Protein AF-A0A512RS41-F1 (afdb_monomer_lite)

pLDDT: mean 88.59, std 9.39, range [45.22, 97.88]

Sequence (101 aa):
MAYHLIFSALHGKVTEGATTKNIKVETGMNANFKTLTLQLPSPVKISSAKQTTISLQADVAKLIDGVDLITTPIIGAAQAEAMQAVASNYETRAFTLKSGK

Radius of gyration: 17.88 Å; chains: 1; bounding box: 41×35×52 Å

Organism: NCBI:txid1096750

Secondary structure (DSSP, 8-state):
------EEEEEEEEEETTEEEEEEEEEE-GGG--------SS----BTTB---EEEEE-SGGGGTT--TTT--EESTTSHHHHHHHHHHHHHTSEEEEE--

Foldseek 3Di:
DDDQFDKDWDWDWDDDPPDIDTAIAIARHPLLDEDDDDDDPDDDDDDPVDDKDKDKFFDPVLLQPPPDCSVVRYDDPVNVVSNVSSSNSSHPPGIDIDIDD

Structure (mmCIF, N/CA/C/O backbone):
data_AF-A0A512RS41-F1
#
_entry.id   AF-A0A512RS41-F1
#
loop_
_atom_site.group_PDB
_atom_site.id
_atom_site.type_symbol
_atom_site.label_atom_id
_atom_site.label_alt_id
_atom_site.label_comp_id
_atom_site.label_asym_id
_atom_site.label_entity_id
_atom_site.label_seq_id
_atom_site.pdbx_PDB_ins_code
_atom_site.Cartn_x
_atom_site.Cartn_y
_atom_site.Cartn_z
_atom_site.occupancy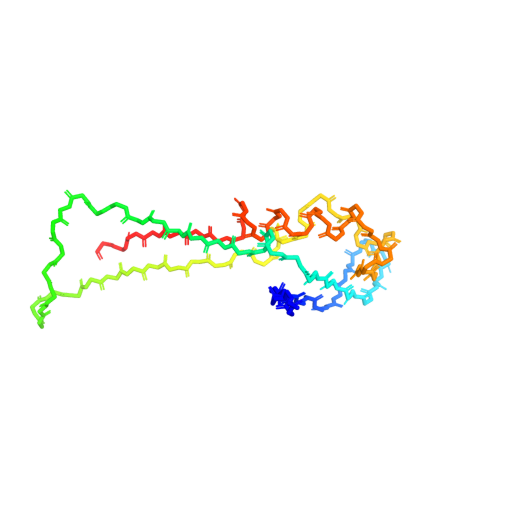
_atom_site.B_iso_or_equiv
_atom_site.auth_seq_id
_atom_site.auth_comp_id
_atom_site.auth_asym_id
_atom_site.auth_atom_id
_atom_site.pdbx_PDB_model_num
ATOM 1 N N . MET A 1 1 ? -13.688 26.392 -7.321 1.00 45.22 1 MET A N 1
ATOM 2 C CA . MET A 1 1 ? -13.771 25.224 -6.418 1.00 45.22 1 MET A CA 1
ATOM 3 C C . MET A 1 1 ? -12.405 24.557 -6.403 1.00 45.22 1 MET A C 1
ATOM 5 O O . MET A 1 1 ? -11.990 24.070 -7.445 1.00 45.22 1 MET A O 1
ATOM 9 N N . ALA A 1 2 ? -11.669 24.612 -5.292 1.00 49.72 2 ALA A N 1
ATOM 10 C CA . ALA A 1 2 ? -10.389 23.913 -5.167 1.00 49.72 2 ALA A CA 1
ATOM 11 C C . ALA A 1 2 ? -10.655 22.472 -4.709 1.00 49.72 2 ALA A C 1
ATOM 13 O O . ALA A 1 2 ? -11.084 22.252 -3.576 1.00 49.72 2 ALA A O 1
ATOM 14 N N . TYR A 1 3 ? -10.434 21.494 -5.587 1.00 59.69 3 TYR A N 1
ATOM 15 C CA . TYR A 1 3 ? -10.470 20.087 -5.198 1.00 59.69 3 TYR A CA 1
ATOM 16 C C . TYR A 1 3 ? -9.297 19.815 -4.255 1.00 59.69 3 TYR A C 1
ATOM 18 O O . TYR A 1 3 ? -8.145 20.044 -4.615 1.00 59.69 3 TYR A O 1
ATOM 26 N N . HIS A 1 4 ? -9.590 19.371 -3.035 1.00 68.56 4 HIS A N 1
ATOM 27 C CA . HIS A 1 4 ? -8.559 18.902 -2.116 1.00 68.56 4 HIS A CA 1
ATOM 28 C C . HIS A 1 4 ? -8.266 17.453 -2.485 1.00 68.56 4 HIS A C 1
ATOM 30 O O . HIS A 1 4 ? -9.164 16.614 -2.428 1.00 68.56 4 HIS A O 1
ATOM 36 N N . LEU A 1 5 ? -7.038 17.208 -2.936 1.00 78.69 5 LEU A N 1
ATOM 37 C CA . LEU A 1 5 ? -6.545 15.888 -3.299 1.00 78.69 5 LEU A CA 1
ATOM 38 C C . LEU A 1 5 ? -5.719 15.332 -2.143 1.00 78.69 5 LEU A C 1
ATOM 40 O O . LEU A 1 5 ? -4.914 16.053 -1.549 1.00 78.69 5 LEU A O 1
ATOM 44 N N . ILE A 1 6 ? -5.910 14.055 -1.822 1.00 82.06 6 ILE A N 1
ATOM 45 C CA . ILE A 1 6 ? -5.064 13.373 -0.840 1.00 82.06 6 ILE A CA 1
ATOM 46 C C . ILE A 1 6 ? -3.798 12.908 -1.544 1.00 82.06 6 ILE A C 1
ATOM 48 O O . ILE A 1 6 ? -3.810 11.967 -2.341 1.00 82.06 6 ILE A O 1
ATOM 52 N N . PHE A 1 7 ? -2.703 13.597 -1.234 1.00 88.38 7 PHE A N 1
ATOM 53 C CA . PHE A 1 7 ? -1.383 13.252 -1.730 1.00 88.38 7 PHE A CA 1
ATOM 54 C C . PHE A 1 7 ? -0.738 12.196 -0.843 1.00 88.38 7 PHE A C 1
ATOM 56 O O . PHE A 1 7 ? -0.747 12.288 0.385 1.00 88.38 7 PHE A O 1
ATOM 63 N N . SER A 1 8 ? -0.175 11.178 -1.473 1.00 89.12 8 SER A N 1
ATOM 64 C CA . SER A 1 8 ? 0.612 10.146 -0.812 1.00 89.12 8 SER A CA 1
ATOM 65 C C . SER A 1 8 ? 1.874 9.882 -1.617 1.00 89.12 8 SER A C 1
ATOM 67 O O . SER A 1 8 ? 1.855 9.934 -2.848 1.00 89.12 8 SER A O 1
ATOM 69 N N . ALA A 1 9 ? 2.969 9.636 -0.903 1.00 92.44 9 ALA A N 1
ATOM 70 C CA . ALA A 1 9 ? 4.282 9.425 -1.486 1.00 92.44 9 ALA A CA 1
ATOM 71 C C . ALA A 1 9 ? 4.997 8.263 -0.791 1.00 92.44 9 ALA A C 1
ATOM 73 O O . ALA A 1 9 ? 4.975 8.147 0.437 1.00 92.44 9 ALA A O 1
ATOM 74 N N . LEU A 1 10 ? 5.657 7.430 -1.590 1.00 93.25 10 LEU A N 1
ATOM 75 C CA . LEU A 1 10 ? 6.522 6.341 -1.161 1.00 93.25 10 LEU A CA 1
ATOM 76 C C . LEU A 1 10 ? 7.831 6.428 -1.944 1.00 93.25 10 LEU A C 1
ATOM 78 O O . LEU A 1 10 ? 7.848 6.321 -3.170 1.00 93.25 10 LEU A O 1
ATOM 82 N N . HIS A 1 11 ? 8.938 6.620 -1.233 1.00 95.44 11 HIS A N 1
ATOM 83 C CA . HIS A 1 11 ? 10.279 6.635 -1.810 1.00 95.44 11 HIS A CA 1
ATOM 84 C C . HIS A 1 11 ? 11.098 5.481 -1.238 1.00 95.44 11 HIS A C 1
ATOM 86 O O . HIS A 1 11 ? 10.880 5.053 -0.104 1.00 95.44 11 HIS A O 1
ATOM 92 N N . GLY A 1 12 ? 12.074 5.000 -1.998 1.00 94.88 12 GLY A N 1
ATOM 93 C CA . GLY A 1 12 ? 12.929 3.913 -1.540 1.00 94.88 12 GLY A CA 1
ATOM 94 C C . GLY A 1 12 ? 13.834 3.375 -2.632 1.00 94.88 12 GLY A C 1
ATOM 95 O O . GLY A 1 12 ? 14.231 4.103 -3.545 1.00 94.88 12 GLY A O 1
ATOM 96 N N . LYS A 1 13 ? 14.136 2.080 -2.547 1.00 95.88 13 LYS A N 1
ATOM 97 C CA . LYS A 1 13 ? 14.875 1.340 -3.569 1.00 95.88 13 LYS A CA 1
ATOM 98 C C . LYS A 1 13 ? 14.157 0.038 -3.889 1.00 95.88 13 LYS A C 1
A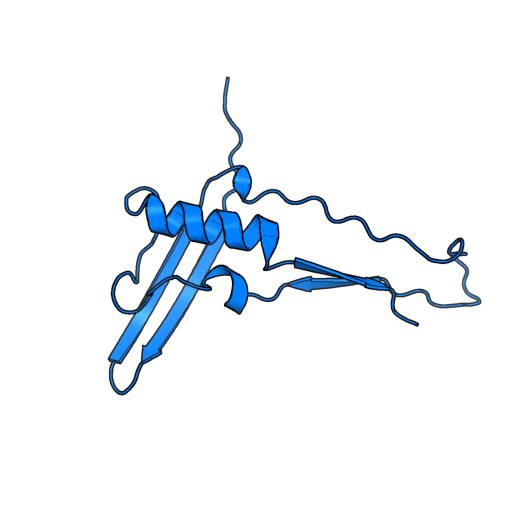TOM 100 O O . LYS A 1 13 ? 13.606 -0.589 -2.989 1.00 95.88 13 LYS A O 1
ATOM 105 N N . VAL A 1 14 ? 14.210 -0.361 -5.152 1.00 94.81 14 VAL A N 1
ATOM 106 C CA . VAL A 1 14 ? 13.812 -1.690 -5.618 1.00 94.81 14 VAL A CA 1
ATOM 107 C C . VAL A 1 14 ? 15.053 -2.410 -6.131 1.00 94.81 14 VAL A C 1
ATOM 109 O O . VAL A 1 14 ? 15.882 -1.807 -6.818 1.00 94.81 14 VAL A O 1
ATOM 112 N N . THR A 1 15 ? 15.188 -3.683 -5.775 1.00 95.69 15 THR A N 1
ATOM 113 C CA . THR A 1 15 ? 16.297 -4.540 -6.194 1.00 95.69 15 THR A CA 1
ATOM 114 C C . THR A 1 15 ? 15.733 -5.827 -6.776 1.00 95.69 15 THR A C 1
ATOM 116 O O . THR A 1 15 ? 14.969 -6.517 -6.107 1.00 95.69 15 THR A O 1
ATOM 119 N N . GLU A 1 16 ? 16.134 -6.154 -8.002 1.00 94.69 16 GLU A N 1
ATOM 120 C CA . GLU A 1 16 ? 15.813 -7.413 -8.673 1.00 94.69 16 GLU A CA 1
ATOM 121 C C . GLU A 1 16 ? 17.086 -7.973 -9.322 1.00 94.69 16 GLU A C 1
ATOM 123 O O . GLU A 1 16 ? 17.694 -7.353 -10.202 1.00 94.69 16 GLU A O 1
ATOM 128 N N . GLY A 1 17 ? 17.544 -9.129 -8.833 1.00 94.62 17 GLY A N 1
ATOM 129 C CA . GLY A 1 17 ? 18.846 -9.684 -9.206 1.00 94.62 17 GLY A CA 1
ATOM 130 C C . GLY A 1 17 ? 19.988 -8.698 -8.924 1.00 94.62 17 GLY A C 1
ATOM 131 O O . GLY A 1 17 ? 20.148 -8.223 -7.803 1.00 94.62 17 GLY A O 1
ATOM 132 N N . ALA A 1 18 ? 20.780 -8.381 -9.952 1.00 95.81 18 ALA A N 1
ATOM 133 C CA . ALA A 1 18 ? 21.876 -7.410 -9.870 1.00 95.81 18 ALA A CA 1
ATOM 134 C C . ALA A 1 18 ? 21.428 -5.950 -10.092 1.00 95.81 18 ALA A C 1
ATOM 136 O O . ALA A 1 18 ? 22.230 -5.027 -9.937 1.00 95.81 18 ALA A O 1
ATOM 137 N N . THR A 1 19 ? 20.165 -5.716 -10.460 1.00 96.56 19 THR A N 1
ATOM 138 C CA . THR A 1 19 ? 19.657 -4.375 -10.765 1.00 96.56 19 THR A CA 1
ATOM 139 C C . THR A 1 19 ? 19.085 -3.746 -9.506 1.00 96.56 19 THR A C 1
ATOM 141 O O . THR A 1 19 ? 18.223 -4.324 -8.854 1.00 96.56 19 THR A O 1
ATOM 144 N N . THR A 1 20 ? 19.529 -2.535 -9.175 1.00 97.62 20 THR A N 1
ATOM 145 C CA . THR A 1 20 ? 18.934 -1.716 -8.110 1.00 97.62 20 THR A CA 1
ATOM 146 C C . THR A 1 20 ? 18.573 -0.344 -8.660 1.00 97.62 20 THR A C 1
ATOM 148 O O . THR A 1 20 ? 19.401 0.302 -9.302 1.00 97.62 20 THR A O 1
ATOM 151 N N . LYS A 1 21 ? 17.349 0.119 -8.392 1.00 97.31 21 LYS A N 1
ATOM 152 C CA . LYS A 1 21 ? 16.866 1.453 -8.777 1.00 97.31 21 LYS A CA 1
ATOM 153 C C . LYS A 1 21 ? 16.299 2.184 -7.569 1.00 97.31 21 LYS A C 1
ATOM 155 O O . LYS A 1 21 ? 15.701 1.572 -6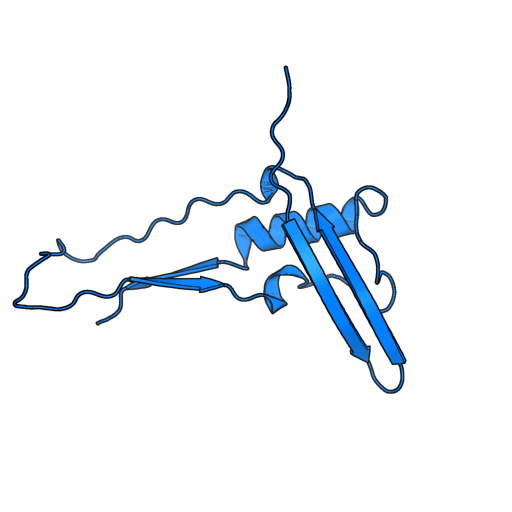.689 1.00 97.31 21 LYS A O 1
ATOM 160 N N . ASN A 1 22 ? 16.468 3.503 -7.540 1.00 97.88 22 ASN A N 1
ATOM 161 C CA . ASN A 1 22 ? 15.695 4.346 -6.631 1.00 97.88 22 ASN A CA 1
ATOM 162 C C . ASN A 1 22 ? 14.256 4.430 -7.147 1.00 97.88 22 ASN A C 1
ATOM 164 O O . ASN A 1 22 ? 14.057 4.551 -8.355 1.00 97.88 22 ASN A O 1
ATOM 168 N N . ILE A 1 23 ? 13.284 4.399 -6.239 1.00 97.12 23 ILE A N 1
ATOM 169 C CA . ILE A 1 23 ? 11.863 4.535 -6.569 1.00 97.12 23 ILE A CA 1
ATOM 170 C C . ILE A 1 23 ? 11.293 5.832 -6.000 1.00 97.12 23 ILE A C 1
ATOM 172 O O . ILE A 1 23 ? 11.663 6.263 -4.902 1.00 97.12 23 ILE A O 1
ATOM 176 N N . LYS A 1 24 ? 10.365 6.420 -6.750 1.00 97.25 24 LYS A N 1
ATOM 177 C CA . LYS A 1 24 ? 9.523 7.546 -6.355 1.00 97.25 24 LYS A CA 1
ATOM 178 C C . LYS A 1 24 ? 8.099 7.255 -6.809 1.00 97.25 24 LYS A C 1
ATOM 180 O O . LYS A 1 24 ? 7.819 7.302 -8.001 1.00 97.25 24 LYS A O 1
ATOM 185 N N . VAL A 1 25 ? 7.215 6.950 -5.872 1.00 96.00 25 VAL A N 1
ATOM 186 C CA . VAL A 1 25 ? 5.818 6.617 -6.153 1.00 96.00 25 VAL A CA 1
ATOM 187 C C . VAL A 1 25 ? 4.928 7.662 -5.510 1.00 96.00 25 VAL A C 1
ATOM 189 O O . VAL A 1 25 ? 4.922 7.799 -4.290 1.00 96.00 25 VAL A O 1
ATOM 192 N N . GLU A 1 26 ? 4.184 8.400 -6.323 1.00 93.56 26 GLU A N 1
ATOM 193 C CA . GLU A 1 26 ? 3.299 9.470 -5.880 1.00 93.56 26 GLU A CA 1
ATOM 194 C C . GLU A 1 26 ? 1.899 9.284 -6.463 1.00 93.56 26 GLU A C 1
ATOM 196 O O . GLU A 1 26 ? 1.722 8.929 -7.629 1.00 93.56 26 GLU A O 1
ATOM 201 N N . THR A 1 27 ? 0.888 9.573 -5.650 1.00 90.56 27 THR A N 1
ATOM 202 C CA . THR A 1 27 ? -0.507 9.667 -6.084 1.00 90.56 27 THR A CA 1
ATOM 203 C C . THR A 1 27 ? -1.166 10.863 -5.412 1.00 90.56 27 THR A C 1
ATOM 205 O O . THR A 1 27 ? -0.952 11.120 -4.229 1.00 90.56 27 THR A O 1
ATOM 208 N N . GLY A 1 28 ? -1.959 11.606 -6.178 1.00 85.69 28 GLY A N 1
ATOM 209 C CA . GLY A 1 28 ? -2.760 12.737 -5.711 1.00 85.69 28 GLY A CA 1
ATOM 210 C C . GLY A 1 28 ? -4.233 12.520 -6.024 1.00 85.69 28 GLY A C 1
ATOM 211 O O . GLY A 1 28 ? -4.846 13.370 -6.655 1.00 85.69 28 GLY A O 1
ATOM 212 N N . MET A 1 29 ? -4.788 11.357 -5.682 1.00 83.50 29 MET A N 1
ATOM 213 C CA . MET A 1 29 ? -6.170 10.994 -6.004 1.00 83.50 29 MET A CA 1
ATOM 214 C C . MET A 1 29 ? -7.003 10.856 -4.732 1.00 83.50 29 MET A C 1
ATOM 216 O O . MET A 1 29 ? -6.552 10.309 -3.731 1.00 83.50 29 MET A O 1
ATOM 220 N N . ASN A 1 30 ? -8.270 11.270 -4.783 1.00 80.56 30 ASN A N 1
ATOM 221 C CA . ASN A 1 30 ? -9.196 11.054 -3.663 1.00 80.56 30 ASN A CA 1
ATOM 222 C C . ASN A 1 30 ? -9.549 9.581 -3.447 1.00 80.56 30 ASN A C 1
ATOM 224 O O . ASN A 1 30 ? -9.985 9.225 -2.359 1.00 80.56 30 ASN A O 1
ATOM 228 N N . ALA A 1 31 ? -9.286 8.725 -4.440 1.00 77.81 31 ALA A N 1
ATOM 229 C CA . ALA A 1 31 ? -9.338 7.274 -4.286 1.00 77.81 31 ALA A CA 1
ATOM 230 C C . ALA A 1 31 ? -8.404 6.764 -3.168 1.00 77.81 31 ALA A C 1
ATOM 232 O O . ALA A 1 31 ? -8.666 5.721 -2.593 1.00 77.81 31 ALA A O 1
ATOM 233 N N . ASN A 1 32 ? -7.376 7.528 -2.775 1.00 71.25 32 ASN A N 1
ATOM 234 C CA . ASN A 1 32 ? -6.503 7.177 -1.648 1.00 71.25 32 ASN A CA 1
ATOM 235 C C . ASN A 1 32 ? -7.207 7.288 -0.280 1.00 71.25 32 ASN A C 1
ATOM 237 O O . ASN A 1 32 ? -6.657 6.849 0.732 1.00 71.25 32 ASN A O 1
ATOM 241 N N . PHE A 1 33 ? -8.386 7.919 -0.207 1.00 81.94 33 PHE A N 1
ATOM 242 C CA . PHE A 1 33 ? -9.136 8.058 1.037 1.00 81.94 33 PHE A CA 1
ATOM 243 C C . PHE A 1 33 ? -9.816 6.749 1.420 1.00 81.94 33 PHE A C 1
ATOM 245 O O . PHE A 1 33 ? -10.571 6.175 0.636 1.00 81.94 33 PHE A O 1
ATOM 252 N N . LYS A 1 34 ? -9.652 6.332 2.679 1.00 81.12 34 LYS A N 1
ATOM 253 C CA . LYS A 1 34 ? -10.363 5.172 3.213 1.00 81.12 34 LYS A CA 1
ATOM 254 C C . LYS A 1 34 ? -10.946 5.436 4.588 1.00 81.12 34 LYS A C 1
ATOM 256 O O . LYS A 1 34 ? -10.265 5.900 5.495 1.00 81.12 34 LYS A O 1
ATOM 261 N N . THR A 1 35 ? -12.202 5.031 4.754 1.00 87.38 35 THR A N 1
ATOM 262 C CA . THR A 1 35 ? -12.800 4.800 6.070 1.00 87.38 35 THR A CA 1
ATOM 263 C C . THR A 1 35 ? -12.760 3.305 6.362 1.00 87.38 35 THR A C 1
ATOM 265 O O . THR A 1 35 ? -13.210 2.496 5.548 1.00 87.38 35 THR A O 1
ATOM 268 N N . LEU A 1 36 ? -12.213 2.937 7.518 1.00 88.69 36 LEU A N 1
ATOM 269 C CA . LEU A 1 36 ? -12.244 1.573 8.029 1.00 88.69 36 LEU A CA 1
ATOM 270 C C . LEU A 1 36 ? -13.168 1.516 9.242 1.00 88.69 36 LEU A C 1
ATOM 272 O O . LEU A 1 36 ? -13.070 2.342 10.147 1.00 88.69 36 LEU A O 1
ATOM 276 N N . THR A 1 37 ? -14.043 0.517 9.271 1.00 90.62 37 THR A N 1
ATOM 277 C CA . THR A 1 37 ? -14.984 0.300 10.370 1.00 90.62 37 THR A CA 1
ATOM 278 C C . THR A 1 37 ? -14.675 -1.031 11.033 1.00 90.62 37 THR A C 1
ATOM 280 O O . THR A 1 37 ? -14.617 -2.064 10.369 1.00 90.62 37 THR A O 1
ATOM 283 N N . LEU A 1 38 ? -14.490 -1.006 12.350 1.00 88.50 38 LEU A N 1
ATOM 284 C CA . LEU A 1 38 ? -14.322 -2.200 13.168 1.00 88.50 38 LEU A CA 1
ATOM 285 C C . LEU A 1 38 ? -15.597 -2.419 13.978 1.00 88.50 38 LEU A C 1
ATOM 287 O O . LEU A 1 38 ? -15.931 -1.603 14.833 1.00 88.50 38 LEU A O 1
ATOM 291 N N . GLN A 1 39 ? -16.287 -3.528 13.719 1.00 88.56 39 GLN A N 1
ATOM 292 C CA . GLN A 1 39 ? -17.405 -3.954 14.554 1.00 88.56 39 GLN A CA 1
ATOM 293 C C . GLN A 1 39 ? -16.869 -4.700 15.772 1.00 88.56 39 GLN A C 1
ATOM 295 O O . GLN A 1 39 ? -16.128 -5.675 15.641 1.00 88.56 39 GLN A O 1
ATOM 300 N N . LEU A 1 40 ? -17.227 -4.221 16.959 1.00 86.00 40 LEU A N 1
ATOM 301 C CA . LEU A 1 40 ? -16.819 -4.826 18.221 1.00 86.00 40 LEU A CA 1
ATOM 302 C C . LEU A 1 40 ? -17.886 -5.844 18.649 1.00 86.00 40 LEU A C 1
ATOM 304 O O . LEU A 1 40 ? -19.071 -5.513 18.625 1.00 86.00 40 LEU A O 1
ATOM 308 N N . PRO A 1 41 ? -17.504 -7.066 19.061 1.00 82.31 41 PRO A N 1
ATOM 309 C CA . PRO A 1 41 ? -18.466 -8.120 19.396 1.00 82.31 41 PRO A CA 1
ATOM 310 C C . PRO A 1 41 ? -19.278 -7.814 20.665 1.00 82.31 41 PRO A C 1
ATOM 312 O O . PRO A 1 41 ? -20.328 -8.408 20.889 1.00 82.31 41 PRO A O 1
ATOM 315 N N . SER A 1 42 ? -18.797 -6.892 21.501 1.00 84.94 42 SER A N 1
ATOM 316 C CA . SER A 1 42 ? -19.473 -6.411 22.703 1.00 84.94 42 SER A CA 1
ATOM 317 C C . SER A 1 42 ? -19.110 -4.946 22.966 1.00 84.94 42 SER A C 1
ATOM 319 O O . SER A 1 42 ? -18.043 -4.504 22.524 1.00 84.94 42 SER A O 1
ATOM 321 N N . PRO A 1 43 ? -19.921 -4.199 23.739 1.00 85.12 43 PRO A N 1
ATOM 322 C CA . PRO A 1 43 ? -19.562 -2.852 24.170 1.00 85.12 43 PRO A CA 1
ATOM 323 C C . PRO A 1 43 ? -18.188 -2.821 24.852 1.00 85.12 43 PRO A C 1
ATOM 325 O O . PRO A 1 43 ? -17.905 -3.622 25.746 1.00 85.12 43 PRO A O 1
ATOM 328 N N . VAL A 1 44 ? -17.331 -1.888 24.438 1.00 83.44 44 VAL A N 1
ATOM 329 C CA . VAL A 1 44 ? -16.033 -1.655 25.079 1.00 83.44 44 VAL A CA 1
ATOM 330 C C . VAL A 1 44 ? -16.227 -0.706 26.254 1.00 83.44 44 VAL A C 1
ATOM 332 O O . VAL A 1 44 ? -16.658 0.432 26.085 1.00 83.44 44 VAL A O 1
ATOM 335 N N . LYS A 1 45 ? -15.885 -1.170 27.459 1.00 82.50 45 LYS A N 1
ATOM 336 C CA . LYS A 1 45 ? -15.839 -0.333 28.660 1.00 82.50 45 LYS A CA 1
ATOM 337 C C . LYS A 1 45 ? -14.431 0.229 28.829 1.00 82.50 45 LYS A C 1
ATOM 339 O O . LYS A 1 45 ? -13.505 -0.518 29.135 1.00 82.50 45 LYS A O 1
ATOM 344 N N . ILE A 1 46 ? -14.281 1.543 28.687 1.00 84.75 46 ILE A N 1
ATOM 345 C CA . ILE A 1 46 ? -13.016 2.228 28.966 1.00 84.75 46 ILE A CA 1
ATOM 346 C C . ILE A 1 46 ? -12.948 2.527 30.466 1.00 84.75 46 ILE A C 1
ATOM 348 O O . ILE A 1 46 ? -13.754 3.284 31.000 1.00 84.75 46 ILE A O 1
ATOM 352 N N . SER A 1 47 ? -12.021 1.874 31.163 1.00 85.25 47 SER A N 1
ATOM 353 C CA . SER A 1 47 ? -11.767 2.079 32.593 1.00 85.25 47 SER A CA 1
ATOM 354 C C . SER A 1 47 ? -10.339 1.659 32.936 1.00 85.25 47 SER A C 1
ATOM 356 O O . SER A 1 47 ? -9.725 0.905 32.185 1.00 85.25 47 SER A O 1
ATOM 358 N N . SER A 1 48 ? -9.829 2.072 34.095 1.00 85.38 48 SER A N 1
ATOM 359 C CA . SER A 1 48 ? -8.511 1.642 34.587 1.00 85.38 48 SER A CA 1
ATOM 360 C C . SER A 1 48 ? -8.423 0.145 34.912 1.00 85.38 48 SER A C 1
ATOM 362 O O . SER A 1 48 ? -7.326 -0.381 35.060 1.00 85.38 48 SER A O 1
ATOM 364 N N . ALA A 1 49 ? -9.558 -0.554 35.010 1.00 85.06 49 ALA A N 1
ATOM 365 C CA . ALA A 1 49 ? -9.609 -1.969 35.371 1.00 85.06 49 ALA A CA 1
ATOM 366 C C . ALA A 1 49 ? -9.234 -2.918 34.219 1.00 85.06 49 ALA A C 1
ATOM 368 O O . ALA A 1 49 ? -8.891 -4.071 34.473 1.00 85.06 49 ALA A O 1
ATOM 369 N N . LYS A 1 50 ? -9.334 -2.471 32.957 1.00 80.25 50 LYS A N 1
ATOM 370 C CA . LYS A 1 50 ? -9.032 -3.309 31.790 1.00 80.25 50 LYS A CA 1
ATOM 371 C C . LYS A 1 50 ? -8.506 -2.477 30.625 1.00 80.25 50 LYS A C 1
ATOM 373 O O . LYS A 1 50 ? -9.175 -1.560 30.154 1.00 80.25 50 LYS A O 1
ATOM 378 N N . GLN A 1 51 ? -7.346 -2.870 30.107 1.00 83.62 51 GLN A N 1
ATOM 379 C CA . GLN A 1 51 ? -6.814 -2.336 28.860 1.00 83.62 51 GLN A CA 1
ATOM 380 C C . GLN A 1 51 ? -7.605 -2.887 27.667 1.00 83.62 51 GLN A C 1
ATOM 382 O O . GLN A 1 51 ? -7.871 -4.084 27.585 1.00 83.62 51 GLN A O 1
ATOM 387 N N . THR A 1 52 ? -7.975 -2.006 26.739 1.00 85.44 52 THR A N 1
ATOM 388 C CA . THR A 1 52 ? -8.520 -2.380 25.428 1.00 85.44 52 THR A CA 1
ATOM 389 C C . THR A 1 52 ? -7.582 -1.849 24.358 1.00 85.44 52 THR A C 1
ATOM 391 O O . THR A 1 52 ? -7.215 -0.676 24.397 1.00 85.44 52 THR A O 1
ATOM 394 N N . THR A 1 53 ? -7.212 -2.694 23.400 1.00 87.38 53 THR A N 1
ATOM 395 C CA . THR A 1 53 ? -6.307 -2.319 22.308 1.00 87.38 53 THR A CA 1
ATOM 396 C C . THR A 1 53 ? -7.046 -2.401 20.977 1.00 87.38 53 THR A C 1
ATOM 398 O O . THR A 1 53 ? -7.676 -3.412 20.675 1.00 87.38 53 THR A O 1
ATOM 401 N N . ILE A 1 54 ? -6.953 -1.353 20.159 1.00 89.00 54 ILE A N 1
ATOM 402 C CA . ILE A 1 54 ? -7.360 -1.369 18.749 1.00 89.00 54 ILE A CA 1
ATOM 403 C C . ILE A 1 54 ? -6.093 -1.158 17.927 1.00 89.00 54 ILE A C 1
ATOM 405 O O . ILE A 1 54 ? -5.385 -0.172 18.121 1.00 89.00 54 ILE A O 1
ATOM 409 N N . SER A 1 55 ? -5.797 -2.088 17.026 1.00 91.25 55 SER A N 1
ATOM 410 C CA . SER A 1 55 ? -4.605 -2.041 16.184 1.00 91.25 55 SER A CA 1
ATOM 411 C C . SER A 1 55 ? -4.987 -1.661 14.759 1.00 91.25 55 SER A C 1
ATOM 413 O O . SER A 1 55 ? -5.675 -2.418 14.070 1.00 91.25 55 SER A O 1
ATOM 415 N N . LEU A 1 56 ? -4.506 -0.500 14.317 1.00 91.81 56 LEU A N 1
ATOM 416 C CA . LEU A 1 56 ? -4.453 -0.119 12.910 1.00 91.81 56 LEU A CA 1
ATOM 417 C C . LEU A 1 56 ? -3.091 -0.534 12.358 1.00 91.81 56 LEU A C 1
ATOM 419 O O . LEU A 1 56 ? -2.059 -0.106 12.870 1.00 91.81 56 LEU A O 1
ATOM 423 N N . GLN A 1 57 ? -3.093 -1.374 11.331 1.00 92.44 57 GLN A N 1
ATOM 424 C CA . GLN A 1 57 ? -1.878 -1.811 10.650 1.00 92.44 57 GLN A CA 1
ATOM 425 C C . GLN A 1 57 ? -1.854 -1.255 9.235 1.00 92.44 57 GLN A C 1
ATOM 427 O O . GLN A 1 57 ? -2.863 -1.327 8.532 1.00 92.44 57 GLN A O 1
ATOM 432 N N . ALA A 1 58 ? -0.688 -0.753 8.835 1.00 90.94 58 ALA A N 1
ATOM 433 C CA . ALA A 1 58 ? -0.380 -0.356 7.473 1.00 90.94 58 ALA A CA 1
ATOM 434 C C . ALA A 1 58 ? 0.681 -1.307 6.906 1.00 90.94 58 ALA A C 1
ATOM 436 O O . ALA A 1 58 ? 1.777 -1.418 7.454 1.00 90.94 58 ALA A O 1
ATOM 437 N N . ASP A 1 59 ? 0.348 -1.991 5.820 1.00 93.12 59 ASP A N 1
ATOM 438 C CA . ASP A 1 59 ? 1.263 -2.832 5.058 1.00 93.12 59 ASP A CA 1
ATOM 439 C C . ASP A 1 59 ? 1.735 -2.048 3.830 1.00 93.12 59 ASP A C 1
ATOM 441 O O . ASP A 1 59 ? 1.036 -1.934 2.823 1.00 93.12 59 ASP A O 1
ATOM 445 N N . VAL A 1 60 ? 2.915 -1.440 3.958 1.00 90.06 60 VAL A N 1
ATOM 446 C CA . VAL A 1 60 ? 3.476 -0.530 2.950 1.00 90.06 60 VAL A CA 1
ATOM 447 C C . VAL A 1 60 ? 3.812 -1.266 1.653 1.00 90.06 60 VAL A C 1
ATOM 449 O O . VAL A 1 60 ? 3.700 -0.674 0.583 1.00 90.06 60 VAL A O 1
ATOM 452 N N . ALA A 1 61 ? 4.170 -2.552 1.715 1.00 91.25 61 ALA A N 1
ATOM 453 C CA . ALA A 1 61 ? 4.470 -3.334 0.517 1.00 91.25 61 ALA A CA 1
ATOM 454 C C . ALA A 1 61 ? 3.232 -3.463 -0.382 1.00 91.25 61 ALA A C 1
ATOM 456 O O . ALA A 1 61 ? 3.330 -3.311 -1.597 1.00 91.25 61 ALA A O 1
ATOM 457 N N . LYS A 1 62 ? 2.045 -3.604 0.220 1.00 94.19 62 LYS A N 1
ATOM 458 C CA . LYS A 1 62 ? 0.785 -3.707 -0.527 1.00 94.19 62 LYS A CA 1
ATOM 459 C C . LYS A 1 62 ? 0.413 -2.460 -1.315 1.00 94.19 62 LYS A C 1
ATOM 461 O O . LYS A 1 62 ? -0.425 -2.551 -2.205 1.00 94.19 62 LYS A O 1
ATOM 466 N N . LEU A 1 63 ? 1.017 -1.307 -1.022 1.00 92.56 63 LEU A N 1
ATOM 467 C CA . LEU A 1 63 ? 0.796 -0.073 -1.785 1.00 92.56 63 LEU A CA 1
ATOM 468 C C . LEU A 1 63 ? 1.282 -0.184 -3.230 1.00 92.56 63 LEU A C 1
ATOM 470 O O . LEU A 1 63 ? 0.729 0.461 -4.119 1.00 92.56 63 LEU A O 1
ATOM 474 N N . ILE A 1 64 ? 2.290 -1.020 -3.461 1.00 93.50 64 ILE A N 1
ATOM 475 C CA . ILE A 1 64 ? 2.943 -1.208 -4.758 1.00 93.50 64 ILE A CA 1
ATOM 476 C C . ILE A 1 64 ? 2.663 -2.594 -5.352 1.00 93.50 64 ILE A C 1
ATOM 478 O O . ILE A 1 64 ? 3.288 -2.980 -6.335 1.00 93.50 64 ILE A O 1
ATOM 482 N N . ASP A 1 65 ? 1.707 -3.342 -4.792 1.00 93.94 65 ASP A N 1
ATOM 483 C CA . ASP A 1 65 ? 1.272 -4.618 -5.360 1.00 93.94 65 ASP A CA 1
ATOM 484 C C . ASP A 1 65 ? 0.802 -4.434 -6.808 1.00 93.94 65 ASP A C 1
ATOM 486 O O . ASP A 1 65 ? -0.040 -3.580 -7.099 1.00 93.94 65 ASP A O 1
ATOM 490 N N . GLY A 1 66 ? 1.305 -5.279 -7.711 1.00 93.00 66 GLY A N 1
ATOM 491 C CA . GLY A 1 66 ? 0.950 -5.238 -9.133 1.00 93.00 66 GLY A CA 1
ATOM 492 C C . GLY A 1 66 ? 1.604 -4.099 -9.920 1.00 93.00 66 GLY A C 1
ATOM 493 O O . GLY A 1 66 ? 1.256 -3.898 -11.080 1.00 93.00 66 GLY A O 1
ATOM 494 N N . VAL A 1 67 ? 2.547 -3.370 -9.317 1.00 94.50 67 VAL A N 1
ATOM 495 C CA . VAL A 1 67 ? 3.304 -2.296 -9.964 1.00 94.50 67 VAL A CA 1
ATOM 496 C C . VAL A 1 67 ? 4.739 -2.758 -10.218 1.00 94.50 67 VAL A C 1
ATOM 498 O O . VAL A 1 67 ? 5.466 -3.088 -9.283 1.00 94.50 67 VAL A O 1
ATOM 501 N N . ASP A 1 68 ? 5.175 -2.735 -11.478 1.00 94.75 68 ASP A N 1
ATOM 502 C CA . ASP A 1 68 ? 6.570 -3.010 -11.833 1.00 94.75 68 ASP A CA 1
ATOM 503 C C . ASP A 1 68 ? 7.433 -1.753 -11.643 1.00 94.75 68 ASP A C 1
ATOM 505 O O . ASP A 1 68 ? 7.529 -0.867 -12.497 1.00 94.75 68 ASP A O 1
ATOM 509 N N . LEU A 1 69 ? 8.073 -1.671 -10.479 1.00 95.50 69 LEU A N 1
ATOM 510 C CA . LEU A 1 69 ? 8.952 -0.556 -10.129 1.00 95.50 69 LEU A CA 1
ATOM 511 C C . LEU A 1 69 ? 10.351 -0.664 -10.747 1.00 95.50 69 LEU A C 1
ATOM 513 O O . LEU A 1 69 ? 11.108 0.310 -10.710 1.00 95.50 69 LEU A O 1
ATOM 517 N N . ILE A 1 70 ? 10.717 -1.816 -11.316 1.00 95.50 70 ILE A N 1
ATOM 518 C CA . ILE A 1 70 ? 11.972 -1.960 -12.053 1.00 95.50 70 ILE A CA 1
ATOM 519 C C . ILE A 1 70 ? 11.815 -1.310 -13.426 1.00 95.50 70 ILE A C 1
ATOM 521 O O . ILE A 1 70 ? 12.703 -0.554 -13.841 1.00 95.50 70 ILE A O 1
ATOM 525 N N . THR A 1 71 ? 10.691 -1.513 -14.113 1.00 95.19 71 THR A N 1
ATOM 526 C CA . THR A 1 71 ? 10.407 -0.842 -15.392 1.00 95.19 71 THR A CA 1
ATOM 527 C C . THR A 1 71 ? 9.930 0.593 -15.201 1.00 95.19 71 THR A C 1
ATOM 529 O O . THR A 1 71 ? 10.296 1.467 -15.989 1.00 95.19 71 THR A O 1
ATOM 532 N N . THR A 1 72 ? 9.169 0.862 -14.136 1.00 95.62 72 THR A N 1
ATOM 533 C CA . THR A 1 72 ? 8.539 2.165 -13.871 1.00 95.62 72 THR A CA 1
ATOM 534 C C . THR A 1 72 ? 8.906 2.682 -12.473 1.00 95.62 72 THR A C 1
ATOM 536 O O . THR A 1 72 ? 8.068 2.741 -11.576 1.00 95.62 72 THR A O 1
ATOM 539 N N . PRO A 1 73 ? 10.170 3.092 -12.255 1.00 95.94 73 PRO A N 1
ATOM 540 C CA . PRO A 1 73 ? 10.655 3.498 -10.933 1.00 95.94 73 PRO A CA 1
ATOM 541 C C . PRO A 1 73 ? 10.101 4.849 -10.460 1.00 95.94 73 PRO A C 1
ATOM 543 O O . PRO A 1 73 ? 10.168 5.154 -9.272 1.00 95.94 73 PRO A O 1
ATOM 546 N N . ILE A 1 74 ? 9.590 5.675 -11.377 1.00 97.12 74 ILE A N 1
ATOM 547 C CA . ILE A 1 74 ? 8.984 6.972 -11.072 1.00 97.12 74 ILE A CA 1
ATOM 548 C C . ILE A 1 74 ? 7.523 6.917 -11.506 1.00 97.12 74 ILE A C 1
ATOM 550 O O . ILE A 1 74 ? 7.237 6.765 -12.693 1.00 97.12 74 ILE A O 1
ATOM 554 N N . ILE A 1 75 ? 6.620 7.043 -10.540 1.00 96.62 75 ILE A N 1
ATOM 555 C CA . ILE A 1 75 ? 5.174 7.070 -10.742 1.00 96.62 75 ILE A CA 1
ATOM 556 C C . ILE A 1 75 ? 4.658 8.402 -10.229 1.00 96.62 75 ILE A C 1
ATOM 558 O O . ILE A 1 75 ? 4.845 8.748 -9.065 1.00 96.62 75 ILE A O 1
ATOM 562 N N . GLY A 1 76 ? 3.986 9.125 -11.111 1.00 93.00 76 GLY A N 1
ATOM 563 C CA . GLY A 1 76 ? 3.194 10.300 -10.786 1.00 93.00 76 GLY A CA 1
ATOM 564 C C . GLY A 1 76 ? 2.124 10.509 -11.851 1.00 93.00 76 GLY A C 1
ATOM 565 O O . GLY A 1 76 ? 1.732 9.571 -12.544 1.00 93.00 76 GLY A O 1
ATOM 566 N N . ALA A 1 77 ? 1.686 11.754 -12.040 1.00 89.38 77 ALA A N 1
ATOM 567 C CA . ALA A 1 77 ? 0.599 12.079 -12.970 1.00 89.38 77 ALA A CA 1
ATOM 568 C C . ALA A 1 77 ? 0.848 11.627 -14.425 1.00 89.38 77 ALA A C 1
ATOM 570 O O . ALA A 1 77 ? -0.103 11.358 -15.152 1.00 89.38 77 ALA A O 1
ATOM 571 N N . ALA A 1 78 ? 2.114 11.516 -14.848 1.00 93.50 78 ALA A N 1
ATOM 572 C CA . ALA A 1 78 ? 2.485 11.049 -16.185 1.00 93.50 78 ALA A CA 1
ATOM 573 C C . ALA A 1 78 ? 2.322 9.526 -16.378 1.00 93.50 78 ALA A C 1
ATOM 575 O O . ALA A 1 78 ? 2.315 9.054 -17.512 1.00 93.50 78 ALA A O 1
ATOM 576 N N . GLN A 1 79 ? 2.178 8.754 -15.297 1.00 95.69 79 GLN A N 1
ATOM 577 C CA . GLN A 1 79 ? 1.977 7.303 -15.302 1.00 95.69 79 GLN A CA 1
ATOM 578 C C . GLN A 1 79 ? 0.570 6.990 -14.780 1.00 95.69 79 GLN A C 1
ATOM 580 O O . GLN A 1 79 ? 0.414 6.367 -13.733 1.00 95.69 79 GLN A O 1
ATOM 585 N N . ALA A 1 80 ? -0.458 7.464 -15.490 1.00 92.44 80 ALA A N 1
ATOM 586 C CA . ALA A 1 80 ? -1.843 7.462 -15.014 1.00 92.44 80 ALA A CA 1
ATOM 587 C C . ALA A 1 80 ? -2.336 6.081 -14.541 1.00 92.44 80 ALA A C 1
ATOM 589 O O . ALA A 1 80 ? -2.929 5.984 -13.469 1.00 92.44 80 ALA A O 1
ATOM 590 N N . GLU A 1 81 ? -2.046 5.015 -15.292 1.00 93.94 81 GLU A N 1
ATOM 591 C CA . GLU A 1 81 ? -2.450 3.647 -14.934 1.00 93.94 81 GLU A CA 1
ATOM 592 C C . GLU A 1 81 ? -1.777 3.166 -13.642 1.00 93.94 81 GLU A C 1
ATOM 594 O O . GLU A 1 81 ? -2.453 2.719 -12.716 1.00 93.94 81 GLU A O 1
ATOM 599 N N . ALA A 1 82 ? -0.454 3.322 -13.535 1.00 95.00 82 ALA A N 1
ATOM 600 C CA . ALA A 1 82 ? 0.293 2.928 -12.343 1.00 95.00 82 ALA A CA 1
ATOM 601 C C 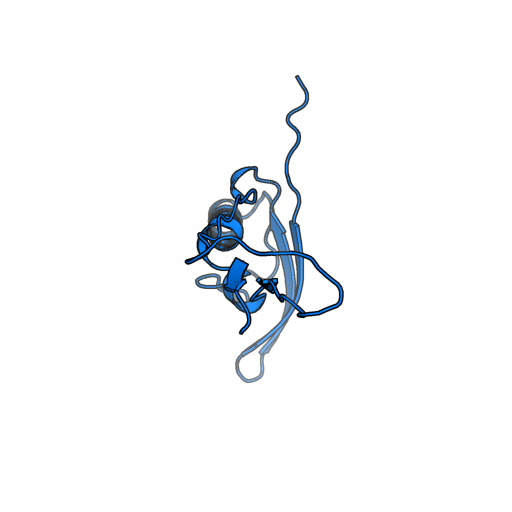. ALA A 1 82 ? -0.090 3.783 -11.121 1.00 95.00 82 ALA A C 1
ATOM 603 O O . ALA A 1 82 ? -0.250 3.258 -10.021 1.00 95.00 82 ALA A O 1
ATOM 604 N N . MET A 1 83 ? -0.311 5.087 -11.309 1.00 93.94 83 MET A N 1
ATOM 605 C CA . MET A 1 83 ? -0.785 5.993 -10.260 1.00 93.94 83 MET A CA 1
ATOM 606 C C . MET A 1 83 ? -2.178 5.585 -9.754 1.00 93.94 83 MET A C 1
ATOM 608 O O . MET A 1 83 ? -2.414 5.583 -8.545 1.00 93.94 83 MET A O 1
ATOM 612 N N . GLN A 1 84 ? -3.084 5.194 -10.657 1.00 93.12 84 GLN A N 1
ATOM 613 C CA . GLN A 1 84 ? -4.418 4.702 -10.306 1.00 93.12 84 GLN A CA 1
ATOM 614 C C . GLN A 1 84 ? -4.363 3.347 -9.584 1.00 93.12 84 GLN A C 1
ATOM 616 O O . GLN A 1 84 ? -5.137 3.128 -8.647 1.00 93.12 84 GLN A O 1
ATOM 621 N N . ALA A 1 85 ? -3.448 2.456 -9.974 1.00 94.00 85 ALA A N 1
ATOM 622 C CA . ALA A 1 85 ? -3.230 1.182 -9.293 1.00 94.00 85 ALA A CA 1
ATOM 623 C C . ALA A 1 85 ? -2.742 1.393 -7.852 1.00 94.00 85 ALA A C 1
ATOM 625 O O . ALA A 1 85 ? -3.337 0.865 -6.912 1.00 94.00 85 ALA A O 1
ATOM 626 N N . VAL A 1 86 ? -1.734 2.251 -7.660 1.00 94.31 86 VAL A N 1
ATOM 627 C CA . VAL A 1 86 ? -1.250 2.639 -6.325 1.00 94.31 86 VAL A CA 1
ATOM 628 C C . VAL A 1 86 ? -2.382 3.250 -5.502 1.00 94.31 86 VAL A C 1
ATOM 630 O O . VAL A 1 86 ? -2.563 2.897 -4.337 1.00 94.31 86 VAL A O 1
ATOM 633 N N . ALA A 1 87 ? -3.191 4.122 -6.109 1.00 92.38 87 ALA A N 1
ATOM 634 C CA . ALA A 1 87 ? -4.324 4.729 -5.427 1.00 92.38 87 ALA A CA 1
ATOM 635 C C . ALA A 1 87 ? -5.354 3.700 -4.941 1.00 92.38 87 ALA A C 1
ATOM 637 O O . ALA A 1 87 ? -5.799 3.736 -3.793 1.00 92.38 87 ALA A O 1
ATOM 638 N N . SER A 1 88 ? -5.675 2.726 -5.792 1.00 92.12 88 SER A N 1
ATOM 639 C CA . SER A 1 88 ? -6.567 1.623 -5.435 1.00 92.12 88 SER A CA 1
ATOM 640 C C . SER A 1 88 ? -5.981 0.734 -4.330 1.00 92.12 88 SER A C 1
ATOM 642 O O . SER A 1 88 ? -6.709 0.259 -3.453 1.00 92.12 88 SER A O 1
ATOM 644 N N . ASN A 1 89 ? -4.660 0.544 -4.308 1.00 93.31 89 ASN A N 1
ATOM 645 C CA . ASN A 1 89 ? -3.985 -0.219 -3.260 1.00 93.31 89 ASN A CA 1
ATOM 646 C C . ASN A 1 89 ? -4.060 0.472 -1.885 1.00 93.31 89 ASN A C 1
ATOM 648 O O . ASN A 1 89 ? -4.298 -0.211 -0.880 1.00 93.31 89 ASN A O 1
ATOM 652 N N . TYR A 1 90 ? -3.931 1.806 -1.829 1.00 90.88 90 TYR A N 1
ATOM 653 C CA . TYR A 1 90 ? -4.206 2.586 -0.610 1.00 90.88 90 TYR A CA 1
ATOM 654 C C . TYR A 1 90 ? -5.628 2.328 -0.098 1.00 90.88 90 TYR A C 1
ATOM 656 O O . TYR A 1 90 ? -5.828 2.095 1.095 1.00 90.88 90 TYR A O 1
ATOM 664 N N . GLU A 1 91 ? -6.607 2.315 -1.003 1.00 88.00 91 GLU A N 1
ATOM 665 C CA . GLU A 1 91 ? -8.018 2.150 -0.654 1.00 88.00 91 GLU A CA 1
ATOM 666 C C . GLU A 1 91 ? -8.365 0.740 -0.148 1.00 88.00 91 GLU A C 1
ATOM 668 O O . GLU A 1 91 ? -9.223 0.569 0.729 1.00 88.00 91 GLU A O 1
ATOM 673 N N . THR A 1 92 ? -7.754 -0.288 -0.738 1.00 89.19 92 THR A N 1
ATOM 674 C CA . THR A 1 92 ? -8.265 -1.663 -0.625 1.00 89.19 92 THR A CA 1
ATOM 675 C C . THR A 1 92 ? -7.338 -2.635 0.094 1.00 89.19 92 THR A C 1
ATOM 677 O O . THR A 1 92 ? -7.822 -3.655 0.586 1.00 89.19 92 THR A O 1
ATOM 680 N N . ARG A 1 93 ? -6.032 -2.351 0.1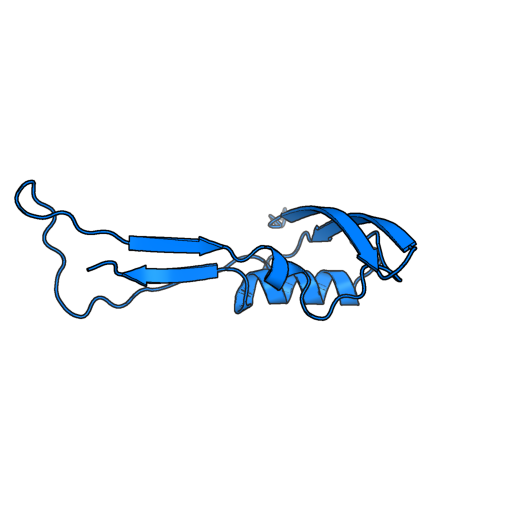87 1.00 89.38 93 ARG A N 1
ATOM 681 C CA . ARG A 1 93 ? -5.040 -3.357 0.617 1.00 89.38 93 ARG A CA 1
ATOM 682 C C . ARG A 1 93 ? -4.151 -2.926 1.769 1.00 89.38 93 ARG A C 1
ATOM 684 O O . ARG A 1 93 ? -3.772 -3.770 2.582 1.00 89.38 93 ARG A O 1
ATOM 691 N N . ALA A 1 94 ? -3.803 -1.644 1.824 1.00 89.94 94 ALA A N 1
ATOM 692 C CA . ALA A 1 94 ? -2.754 -1.152 2.709 1.00 89.94 94 ALA A CA 1
ATOM 693 C C . ALA A 1 94 ? -3.140 -1.188 4.187 1.00 89.94 94 ALA A C 1
ATOM 695 O O . ALA A 1 94 ? -2.304 -1.485 5.034 1.00 89.94 94 ALA A O 1
ATOM 696 N N . PHE A 1 95 ? -4.400 -0.896 4.507 1.00 91.44 95 PHE A N 1
ATOM 697 C CA . PHE A 1 95 ? -4.825 -0.685 5.885 1.00 91.44 95 PHE A CA 1
ATOM 698 C C . PHE A 1 95 ? -5.745 -1.794 6.382 1.00 91.44 95 PHE A C 1
ATOM 700 O O . PHE A 1 95 ? -6.717 -2.166 5.726 1.00 91.44 95 PHE A O 1
ATOM 707 N N . THR A 1 96 ? -5.477 -2.288 7.590 1.00 91.19 96 THR A N 1
ATOM 708 C CA . THR A 1 96 ? -6.353 -3.243 8.279 1.00 91.19 96 THR A CA 1
ATOM 709 C C . THR A 1 96 ? -6.575 -2.823 9.729 1.00 91.19 96 THR A C 1
ATOM 711 O O . THR A 1 96 ? -5.658 -2.341 10.393 1.00 91.19 96 THR A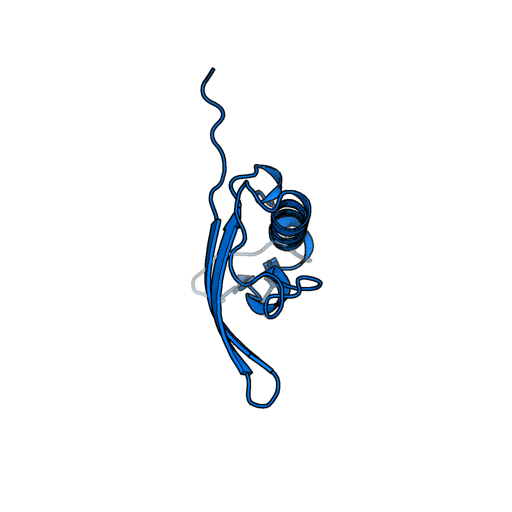 O 1
ATOM 714 N N . LEU A 1 97 ? -7.797 -3.022 10.230 1.00 92.31 97 LEU A N 1
ATOM 715 C CA . LEU A 1 97 ? -8.156 -2.825 11.636 1.00 92.31 97 LEU A CA 1
ATOM 716 C C . LEU A 1 97 ? -8.381 -4.174 12.316 1.00 92.31 97 LEU A C 1
ATOM 718 O O . LEU A 1 97 ? -9.056 -5.045 11.766 1.00 92.31 97 LEU A O 1
ATOM 722 N N . LYS A 1 98 ? -7.849 -4.334 13.529 1.00 88.94 98 LYS A N 1
ATOM 723 C CA . LYS A 1 98 ? -8.096 -5.502 14.384 1.00 88.94 98 LYS A CA 1
ATOM 724 C C . LYS A 1 98 ? -8.319 -5.056 15.828 1.00 88.94 98 LYS A C 1
ATOM 726 O O . LYS A 1 98 ? -7.615 -4.176 16.319 1.00 88.94 98 LYS A O 1
ATOM 731 N N . SER A 1 99 ? -9.265 -5.681 16.524 1.00 83.94 99 SER A N 1
ATOM 732 C CA . SER A 1 99 ? -9.356 -5.578 17.984 1.00 83.94 99 SER A CA 1
ATOM 733 C C . SER A 1 99 ? -8.320 -6.501 18.625 1.00 83.94 99 SER A C 1
ATOM 735 O O . SER A 1 99 ? -8.254 -7.685 18.284 1.00 83.94 99 SER A O 1
ATOM 737 N N . GLY A 1 100 ? -7.532 -5.976 19.560 1.00 70.81 100 GLY A N 1
ATOM 738 C CA . GLY A 1 100 ? -6.719 -6.784 20.466 1.00 70.81 100 GLY A CA 1
ATOM 739 C C . GLY A 1 100 ? -7.588 -7.509 21.497 1.00 70.81 100 GLY A C 1
ATOM 740 O O . GLY A 1 100 ? -8.739 -7.127 21.721 1.00 70.81 100 GLY A O 1
ATOM 741 N N . LYS A 1 101 ? -7.043 -8.573 22.096 1.00 57.78 101 LYS A N 1
ATOM 742 C CA . LYS A 1 101 ? -7.649 -9.228 23.266 1.00 57.78 101 LYS A CA 1
ATOM 743 C C . LYS A 1 101 ? -7.460 -8.389 24.526 1.00 57.78 101 LYS A C 1
ATOM 745 O O . LYS A 1 101 ? -6.401 -7.730 24.615 1.00 57.78 101 LYS A O 1
#